Protein AF-A0A3D5XP03-F1 (afdb_monomer_lite)

Sequence (99 aa):
EDFEYRTLEELYNQNGKDKTYLVKGVFVNTKSRFGDSAVAVGEECYINLPSHLVNTVREIREDVKLVDDINNNKVGFKIYEYYQRKYNKICYSINWVEL

Structure (mmCIF, N/CA/C/O backbone):
data_AF-A0A3D5XP03-F1
#
_entry.id   AF-A0A3D5XP03-F1
#
loop_
_atom_site.group_PDB
_atom_site.id
_atom_site.type_symbol
_atom_site.label_atom_id
_atom_site.label_alt_id
_atom_site.label_comp_id
_atom_site.label_asym_id
_atom_site.label_entity_id
_atom_site.label_seq_id
_atom_site.pdbx_PDB_ins_code
_atom_site.Cartn_x
_atom_site.Cartn_y
_atom_site.Cartn_z
_atom_site.occupancy
_atom_site.B_iso_or_equiv
_atom_site.auth_seq_id
_atom_site.auth_comp_id
_atom_site.auth_asym_id
_atom_site.auth_atom_id
_atom_site.pdbx_PDB_model_num
ATOM 1 N N . GLU A 1 1 ? -18.422 10.876 -8.725 1.00 51.72 1 GLU A N 1
ATOM 2 C CA . GLU A 1 1 ? -17.152 11.575 -8.465 1.00 51.72 1 GLU A CA 1
ATOM 3 C C . GLU A 1 1 ? -16.047 10.792 -9.140 1.00 51.72 1 GLU A C 1
ATOM 5 O O . GLU A 1 1 ? -16.108 9.564 -9.133 1.00 51.72 1 GLU A O 1
ATOM 10 N N . ASP A 1 2 ? -15.113 11.481 -9.785 1.00 74.00 2 ASP A N 1
ATOM 11 C CA . ASP A 1 2 ? -13.962 10.834 -10.405 1.00 74.00 2 ASP A CA 1
ATOM 12 C C . ASP A 1 2 ? -12.944 10.514 -9.309 1.00 74.00 2 ASP A C 1
ATOM 14 O O . ASP A 1 2 ? -12.497 11.405 -8.591 1.00 74.00 2 ASP A O 1
ATOM 18 N N . PHE A 1 3 ? -12.599 9.236 -9.144 1.00 83.38 3 PHE A N 1
ATOM 19 C CA . PHE A 1 3 ? -11.541 8.841 -8.217 1.00 83.38 3 PHE 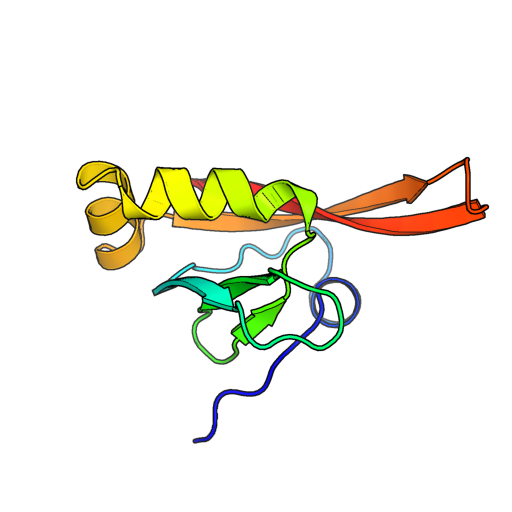A CA 1
ATOM 20 C C . PHE A 1 3 ? -10.199 9.402 -8.707 1.00 83.38 3 PHE A C 1
ATOM 22 O O . PHE A 1 3 ? -9.706 9.023 -9.774 1.00 83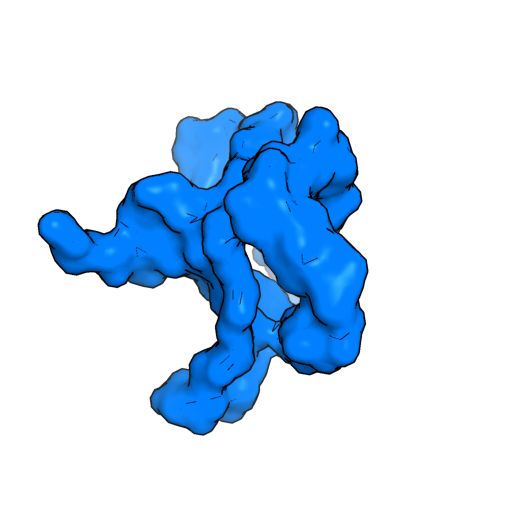.38 3 PHE A O 1
ATOM 29 N N . GLU A 1 4 ? -9.586 10.269 -7.906 1.00 93.00 4 GLU A N 1
ATOM 30 C CA . GLU A 1 4 ? -8.260 10.813 -8.192 1.00 93.00 4 GLU A CA 1
ATOM 31 C C . GLU A 1 4 ? -7.150 9.861 -7.735 1.00 93.00 4 GLU A C 1
ATOM 33 O O . GLU A 1 4 ? -7.304 9.096 -6.781 1.00 93.00 4 GLU A O 1
ATOM 38 N N . TYR A 1 5 ? -6.003 9.921 -8.413 1.00 93.62 5 TYR A N 1
ATOM 39 C CA . TYR A 1 5 ? -4.805 9.200 -7.994 1.00 93.62 5 TYR A CA 1
ATOM 40 C C . TYR A 1 5 ? -4.026 10.026 -6.976 1.00 93.62 5 TYR A C 1
ATOM 42 O O . TYR A 1 5 ? -3.624 11.150 -7.266 1.00 93.62 5 TYR A O 1
ATOM 50 N N . ARG A 1 6 ? -3.752 9.435 -5.817 1.00 95.56 6 ARG A N 1
ATOM 51 C CA . ARG A 1 6 ? -2.969 10.026 -4.732 1.00 95.56 6 ARG A CA 1
ATOM 52 C C . ARG A 1 6 ? -1.686 9.240 -4.499 1.00 95.56 6 ARG A C 1
ATOM 54 O O . ARG A 1 6 ? -1.613 8.027 -4.738 1.00 95.56 6 ARG A O 1
ATOM 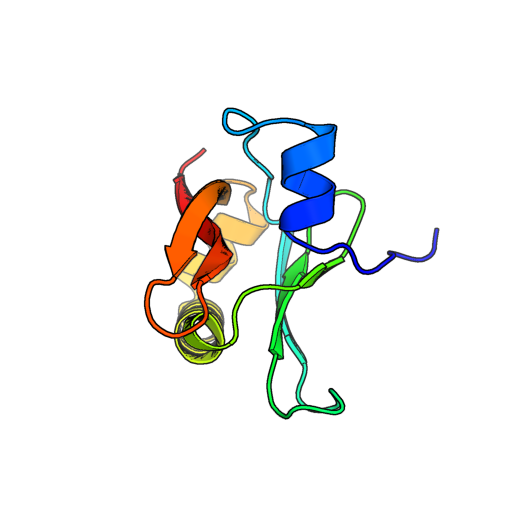61 N N . THR A 1 7 ? -0.652 9.939 -4.049 1.00 95.31 7 THR A N 1
ATOM 62 C CA . THR A 1 7 ? 0.625 9.322 -3.665 1.00 95.31 7 THR A CA 1
ATOM 63 C C . THR A 1 7 ? 0.664 9.020 -2.168 1.00 95.31 7 THR A C 1
ATOM 65 O O . THR A 1 7 ? -0.028 9.651 -1.369 1.00 95.31 7 THR A O 1
ATOM 68 N N . LEU A 1 8 ? 1.501 8.061 -1.758 1.00 96.31 8 LEU A N 1
ATOM 69 C CA . LEU A 1 8 ? 1.702 7.774 -0.332 1.00 96.31 8 LEU A CA 1
ATOM 70 C C . LEU A 1 8 ? 2.257 8.980 0.437 1.00 96.31 8 LEU A C 1
ATOM 72 O O . LEU A 1 8 ? 1.905 9.168 1.594 1.00 96.31 8 LEU A O 1
ATOM 76 N N . GLU A 1 9 ? 3.091 9.799 -0.205 1.00 96.06 9 GLU A N 1
ATOM 77 C CA . GLU A 1 9 ? 3.642 11.021 0.387 1.00 96.06 9 GLU A CA 1
ATOM 78 C C . GLU A 1 9 ? 2.543 12.036 0.714 1.00 96.06 9 GLU A C 1
ATOM 80 O O . GLU A 1 9 ? 2.472 12.530 1.837 1.00 96.06 9 GLU A O 1
ATOM 85 N N . GLU A 1 10 ? 1.644 12.309 -0.236 1.00 95.56 10 GLU A N 1
ATOM 86 C CA . GLU A 1 10 ? 0.502 13.204 -0.019 1.00 95.56 10 GLU A CA 1
ATOM 87 C C . GLU A 1 10 ? -0.375 12.727 1.139 1.00 95.56 10 GLU A C 1
ATOM 89 O O . GLU A 1 10 ? -0.752 13.514 2.005 1.00 95.56 10 GLU A O 1
ATOM 94 N N . LEU A 1 11 ? -0.692 11.431 1.157 1.00 95.75 11 LEU A N 1
ATOM 95 C CA . LEU A 1 11 ? -1.544 10.829 2.177 1.00 95.75 11 LEU A CA 1
ATOM 96 C C . LEU A 1 11 ? -0.877 10.833 3.558 1.00 95.75 11 LEU A C 1
ATOM 98 O O . LEU A 1 11 ? -1.536 11.114 4.560 1.00 95.75 11 LEU A O 1
ATOM 102 N N . TYR A 1 12 ? 0.428 10.561 3.619 1.00 95.75 12 TYR A N 1
ATOM 103 C CA . TYR A 1 12 ? 1.197 10.611 4.860 1.00 95.75 12 TYR A CA 1
ATOM 104 C C . TYR A 1 12 ? 1.288 12.035 5.412 1.00 95.75 12 TYR A C 1
ATOM 106 O O . TYR A 1 12 ? 1.032 12.246 6.594 1.00 95.75 12 TYR A O 1
ATOM 114 N N . ASN A 1 13 ? 1.573 13.022 4.562 1.00 94.50 13 ASN A N 1
ATOM 115 C CA . ASN A 1 13 ? 1.650 14.425 4.972 1.00 94.50 13 ASN A CA 1
ATOM 116 C C . ASN A 1 13 ? 0.291 14.976 5.429 1.00 94.50 13 ASN A C 1
ATOM 118 O O . ASN A 1 13 ? 0.244 15.817 6.323 1.00 94.50 13 ASN A O 1
ATOM 122 N N . GLN A 1 14 ? -0.811 14.501 4.838 1.00 94.56 14 GLN A N 1
ATOM 123 C CA . GLN A 1 14 ? -2.160 14.944 5.192 1.00 94.56 14 GLN A CA 1
ATOM 124 C C . GLN A 1 14 ? -2.672 14.318 6.498 1.00 94.56 14 GLN A C 1
ATOM 126 O O . GLN A 1 14 ? -3.287 15.014 7.302 1.00 94.56 14 GLN A O 1
ATOM 131 N N . ASN A 1 15 ? -2.452 13.015 6.705 1.00 93.56 15 ASN A N 1
ATOM 132 C CA . ASN A 1 15 ? -3.120 12.260 7.776 1.00 93.56 15 ASN A CA 1
ATOM 133 C C . ASN A 1 15 ? -2.164 11.696 8.842 1.00 93.56 15 ASN A C 1
ATOM 135 O O . ASN A 1 15 ? -2.620 11.200 9.873 1.00 93.56 15 ASN A O 1
ATOM 139 N N . GLY A 1 16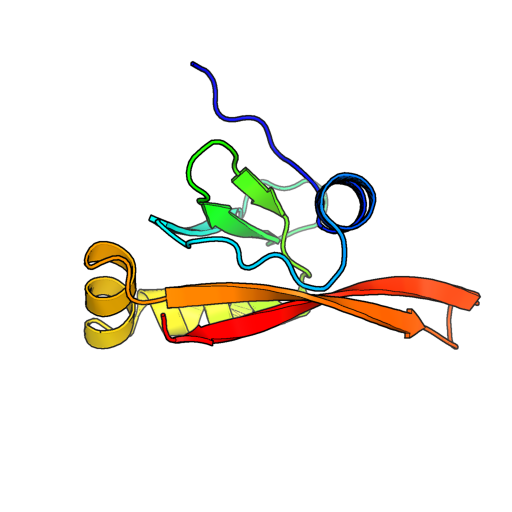 ? -0.853 11.753 8.611 1.00 90.12 16 GLY A N 1
ATOM 140 C CA . GLY A 1 16 ? 0.170 11.210 9.499 1.00 90.12 16 GLY A CA 1
ATOM 141 C C . GLY A 1 16 ? 0.315 9.683 9.450 1.00 90.12 16 GLY A C 1
ATOM 142 O O . GLY A 1 16 ? -0.408 8.967 8.756 1.00 90.12 16 GLY A O 1
ATOM 143 N N . LYS A 1 17 ? 1.278 9.181 10.232 1.00 87.19 17 LYS A N 1
ATOM 144 C CA . LYS A 1 17 ? 1.701 7.766 10.265 1.00 87.19 17 LYS A CA 1
ATOM 145 C C . LYS A 1 17 ? 0.685 6.794 10.871 1.00 87.19 17 LYS A C 1
ATOM 147 O O . LYS A 1 17 ? 0.722 5.600 10.588 1.00 87.19 17 LYS A O 1
ATOM 152 N N . ASP A 1 18 ? -0.190 7.289 11.743 1.00 91.31 18 ASP A N 1
ATOM 153 C CA . ASP A 1 18 ? -1.087 6.441 12.535 1.00 91.31 18 ASP A CA 1
ATOM 154 C C . ASP A 1 18 ? -2.408 6.149 11.807 1.00 91.31 18 ASP A C 1
ATOM 156 O O . ASP A 1 18 ? -3.181 5.290 12.241 1.00 91.31 18 ASP A O 1
ATOM 160 N N . LYS A 1 19 ? -2.650 6.818 10.670 1.00 95.31 19 LYS A N 1
ATOM 161 C CA . LYS A 1 19 ? -3.831 6.599 9.839 1.00 95.31 19 LYS A CA 1
ATOM 162 C C . LYS A 1 19 ? -3.769 5.228 9.166 1.00 95.31 19 LYS A C 1
ATOM 164 O O . LYS A 1 19 ? -2.853 4.926 8.402 1.00 95.31 19 LYS A O 1
ATOM 169 N N . THR A 1 20 ? -4.807 4.436 9.408 1.00 96.81 20 THR A N 1
ATOM 170 C CA . THR A 1 20 ? -5.108 3.236 8.628 1.00 96.81 20 THR A CA 1
ATOM 171 C C . THR A 1 20 ? -6.033 3.597 7.470 1.00 96.81 20 THR A C 1
ATOM 173 O O . THR A 1 20 ? -7.019 4.317 7.661 1.00 96.81 20 THR A O 1
ATOM 176 N N . TYR A 1 21 ? -5.720 3.088 6.284 1.00 96.56 21 TYR A N 1
ATOM 177 C CA . TYR A 1 21 ? -6.530 3.231 5.080 1.00 96.56 21 TYR A CA 1
ATOM 178 C C . TYR A 1 21 ? -7.204 1.902 4.769 1.00 96.56 21 TYR A C 1
ATOM 180 O O . TYR A 1 21 ? -6.526 0.880 4.655 1.00 96.56 21 TYR A O 1
ATOM 188 N N . LEU A 1 22 ? -8.529 1.924 4.642 1.00 97.62 22 LEU A N 1
ATOM 189 C CA . LEU A 1 22 ? -9.305 0.765 4.225 1.00 97.62 22 LEU A CA 1
ATOM 190 C C . LEU A 1 22 ? -9.063 0.483 2.739 1.00 97.62 22 LEU A C 1
ATOM 192 O O . LEU A 1 22 ? -9.065 1.401 1.916 1.00 97.62 22 LEU A O 1
ATOM 196 N N . VAL A 1 23 ? -8.867 -0.789 2.402 1.00 97.44 23 VAL A N 1
ATOM 197 C CA . VAL A 1 23 ? -8.644 -1.239 1.028 1.00 97.44 23 VAL A CA 1
ATOM 198 C C . VAL A 1 23 ? -9.945 -1.828 0.505 1.00 97.44 23 VAL A C 1
ATOM 200 O O . VAL A 1 23 ? -10.461 -2.793 1.055 1.00 97.44 23 VAL A O 1
ATOM 203 N N . LYS A 1 24 ? -10.469 -1.245 -0.572 1.00 97.19 24 LYS A N 1
ATOM 204 C CA . LYS A 1 24 ? -11.674 -1.699 -1.282 1.00 97.19 24 LYS A CA 1
ATOM 205 C C . LYS A 1 24 ? -11.360 -2.572 -2.495 1.00 97.19 24 LYS A C 1
ATOM 207 O O . LYS A 1 24 ? -12.256 -3.156 -3.089 1.00 97.19 24 LYS A O 1
ATOM 212 N N . GLY A 1 25 ? -10.095 -2.631 -2.894 1.00 96.75 25 GLY A N 1
ATOM 213 C CA . GLY A 1 25 ? -9.641 -3.385 -4.052 1.00 96.75 25 GLY A CA 1
ATOM 214 C C . GLY A 1 25 ? -8.177 -3.110 -4.357 1.00 96.75 25 GLY A C 1
ATOM 215 O O . GLY A 1 25 ? -7.591 -2.153 -3.851 1.00 96.75 25 GLY A O 1
ATOM 216 N N . VAL A 1 26 ? -7.584 -3.938 -5.212 1.00 97.19 26 VAL A N 1
ATOM 217 C CA . VAL A 1 26 ? -6.222 -3.743 -5.719 1.00 97.19 26 VAL A CA 1
ATOM 218 C C . VAL A 1 26 ? -6.147 -4.117 -7.195 1.00 97.19 26 VAL A C 1
ATOM 220 O O . VAL A 1 26 ? -6.842 -5.023 -7.659 1.00 97.19 26 VAL A O 1
ATOM 223 N N . PHE A 1 27 ? -5.288 -3.440 -7.951 1.00 95.69 27 PHE A N 1
ATOM 224 C CA . PHE A 1 27 ? -5.015 -3.794 -9.341 1.00 95.69 27 PHE A CA 1
ATOM 225 C C . PHE A 1 27 ? -3.595 -3.413 -9.762 1.00 95.69 27 PHE A C 1
ATOM 227 O O . PHE A 1 27 ? -2.923 -2.603 -9.125 1.00 95.69 27 PHE A O 1
ATOM 234 N N . VAL A 1 28 ? -3.137 -4.016 -10.860 1.00 95.56 28 VAL A N 1
ATOM 235 C CA . VAL A 1 28 ? -1.885 -3.635 -11.520 1.00 95.56 28 VAL A CA 1
ATOM 236 C C . VAL A 1 28 ? -2.227 -2.786 -12.734 1.00 95.56 28 VAL A C 1
ATOM 238 O O . VAL A 1 28 ? -2.884 -3.255 -13.665 1.00 95.56 28 VAL A O 1
ATOM 241 N N . ASN A 1 29 ? -1.778 -1.537 -12.733 1.00 92.00 29 ASN A N 1
ATOM 242 C CA . ASN A 1 29 ? -1.861 -0.662 -13.889 1.00 92.00 29 ASN A CA 1
ATOM 243 C C . ASN A 1 29 ? -0.695 -0.957 -14.843 1.00 92.00 29 ASN A C 1
ATOM 245 O O . ASN A 1 29 ? 0.433 -0.534 -14.595 1.00 92.00 29 ASN A O 1
ATOM 249 N N . THR A 1 30 ? -0.984 -1.649 -15.945 1.00 89.44 30 THR A N 1
ATOM 250 C CA . THR A 1 30 ? -0.002 -2.010 -16.984 1.00 89.44 30 THR A CA 1
ATOM 251 C C . THR A 1 30 ? 0.210 -0.918 -18.039 1.00 89.44 30 THR A C 1
ATOM 253 O O . THR A 1 30 ? 1.074 -1.040 -18.902 1.00 89.44 30 THR A O 1
ATOM 256 N N . LYS A 1 31 ? -0.578 0.167 -17.995 1.00 85.12 31 LYS A N 1
ATOM 257 C CA . LYS A 1 31 ? -0.526 1.283 -18.958 1.00 85.12 31 LYS A CA 1
ATOM 258 C C . LYS A 1 31 ? 0.229 2.500 -18.423 1.00 85.12 31 LYS A C 1
ATOM 260 O O . LYS A 1 31 ? 0.161 3.577 -19.016 1.00 85.12 31 LYS A O 1
ATOM 265 N N . SER A 1 32 ? 0.913 2.372 -17.287 1.00 79.88 32 SER A N 1
ATOM 266 C CA . SER A 1 32 ? 1.677 3.481 -16.724 1.00 79.88 32 SER A CA 1
ATOM 267 C C . SER A 1 32 ? 2.916 3.782 -17.582 1.00 79.88 32 SER A C 1
ATOM 269 O O . SER A 1 32 ? 3.497 2.892 -18.202 1.00 79.88 32 SER A O 1
ATOM 271 N N . ARG A 1 33 ? 3.363 5.046 -17.594 1.00 78.44 33 ARG A N 1
ATOM 272 C CA . ARG A 1 33 ? 4.550 5.485 -18.360 1.00 78.44 33 ARG A CA 1
ATOM 273 C C . ARG A 1 33 ? 5.850 4.790 -17.937 1.00 78.44 33 ARG A C 1
ATOM 275 O O . ARG A 1 33 ? 6.824 4.854 -18.679 1.00 78.44 33 ARG A O 1
ATOM 282 N N . PHE A 1 34 ? 5.877 4.169 -16.759 1.00 77.62 34 PHE A N 1
ATOM 283 C CA . PHE A 1 34 ? 7.078 3.604 -16.140 1.00 77.62 34 PHE A CA 1
ATOM 284 C C . PHE A 1 34 ? 7.006 2.077 -15.971 1.00 77.62 34 PHE A C 1
ATOM 286 O O . PHE A 1 34 ? 7.811 1.506 -15.239 1.00 77.62 34 PHE A O 1
ATOM 293 N N . GLY A 1 35 ? 6.062 1.420 -16.656 1.00 85.12 35 GLY A N 1
ATOM 294 C CA . GLY A 1 35 ? 5.811 -0.019 -16.548 1.00 85.12 35 GLY A CA 1
ATOM 295 C C . GLY A 1 35 ? 4.662 -0.345 -15.597 1.00 85.12 35 GLY A C 1
ATOM 296 O O . GLY A 1 35 ? 3.807 0.499 -15.325 1.00 85.12 35 GLY A O 1
ATOM 297 N N . ASP A 1 36 ? 4.626 -1.575 -15.100 1.00 92.19 36 ASP A N 1
ATOM 298 C CA . ASP A 1 36 ? 3.564 -2.014 -14.200 1.00 92.19 36 ASP A CA 1
ATOM 299 C C . ASP A 1 36 ? 3.619 -1.261 -12.866 1.00 92.19 36 ASP A C 1
ATOM 301 O O . ASP A 1 36 ? 4.660 -1.202 -12.208 1.00 92.19 36 ASP A O 1
ATOM 305 N N . SER A 1 37 ? 2.478 -0.709 -12.456 1.00 92.06 37 SER A N 1
ATOM 306 C CA . SER A 1 37 ? 2.326 -0.010 -11.180 1.00 92.06 37 SER A CA 1
ATOM 307 C C . SER A 1 37 ? 1.258 -0.682 -10.332 1.00 92.06 37 SER A C 1
ATOM 309 O O . SER A 1 37 ? 0.160 -0.959 -10.814 1.00 92.06 37 SER A O 1
ATOM 311 N N . ALA A 1 38 ? 1.567 -0.932 -9.065 1.00 95.88 38 ALA A N 1
ATOM 312 C CA . ALA A 1 38 ? 0.603 -1.436 -8.099 1.00 95.88 38 ALA A CA 1
ATOM 313 C C . ALA A 1 38 ? -0.317 -0.292 -7.652 1.00 95.88 38 ALA A C 1
ATOM 315 O O . ALA A 1 38 ? 0.150 0.822 -7.407 1.00 95.88 38 ALA A O 1
ATOM 316 N N . VAL A 1 39 ? -1.619 -0.558 -7.549 1.00 96.50 39 VAL A N 1
ATOM 317 C CA . VAL A 1 39 ? -2.614 0.428 -7.116 1.00 96.50 39 VAL A CA 1
ATOM 318 C C . VAL A 1 39 ? -3.560 -0.211 -6.106 1.00 96.50 39 VAL A C 1
ATOM 320 O O . VAL A 1 39 ? -4.094 -1.294 -6.353 1.00 96.50 39 VAL A O 1
ATOM 323 N N . ALA A 1 40 ? -3.780 0.473 -4.983 1.00 97.25 40 ALA A N 1
ATOM 324 C CA . ALA A 1 40 ? -4.871 0.179 -4.059 1.00 97.25 40 ALA A CA 1
ATOM 325 C C . ALA A 1 40 ? -6.055 1.115 -4.326 1.00 97.25 40 ALA A C 1
ATOM 327 O O . ALA A 1 40 ? -5.880 2.285 -4.667 1.00 97.25 40 ALA A O 1
ATOM 328 N N . VAL A 1 41 ? -7.265 0.599 -4.162 1.00 96.88 41 VAL A N 1
ATOM 329 C CA . VAL A 1 41 ? -8.509 1.366 -4.217 1.00 96.88 41 VAL A CA 1
ATOM 330 C C . VAL A 1 41 ? -8.907 1.669 -2.780 1.00 96.88 41 VAL A C 1
ATOM 332 O O . VAL A 1 41 ? -9.179 0.746 -2.013 1.00 96.88 41 VAL A O 1
ATOM 335 N N . GLY A 1 42 ? -8.873 2.943 -2.400 1.00 94.56 42 GLY A N 1
ATOM 336 C CA . GLY A 1 42 ? -9.368 3.411 -1.108 1.00 94.56 42 GLY A CA 1
ATOM 337 C C . GLY A 1 42 ? -10.865 3.713 -1.152 1.00 94.56 42 GLY A C 1
ATOM 338 O O . GLY A 1 42 ? -11.555 3.386 -2.113 1.00 94.56 42 GLY A O 1
ATOM 339 N N . GLU A 1 43 ? -11.366 4.371 -0.111 1.00 93.31 43 GLU A N 1
ATOM 340 C CA . GLU A 1 43 ? -12.773 4.794 -0.041 1.00 93.31 43 GLU A CA 1
ATOM 341 C C . GLU A 1 43 ? -13.090 5.978 -0.962 1.00 93.31 43 GLU A C 1
ATOM 343 O O . GLU A 1 43 ? -14.201 6.066 -1.473 1.00 93.31 43 GLU A O 1
ATOM 348 N N . GLU A 1 44 ? -12.108 6.850 -1.204 1.00 91.62 44 GLU A N 1
ATOM 349 C CA . GLU A 1 44 ? -12.304 8.126 -1.915 1.00 91.62 44 GLU A CA 1
ATOM 350 C C . GLU A 1 44 ? -11.265 8.376 -3.027 1.00 91.62 44 GLU A C 1
ATOM 352 O O . GLU A 1 44 ? -11.361 9.354 -3.763 1.00 91.62 44 GLU A O 1
ATOM 357 N N . CYS A 1 45 ? -10.231 7.535 -3.147 1.00 94.81 45 CYS A N 1
ATOM 358 C CA . CYS A 1 45 ? -9.153 7.739 -4.120 1.00 94.81 45 CYS A CA 1
ATOM 359 C C . CYS A 1 45 ? -8.457 6.438 -4.545 1.00 94.81 45 CYS A C 1
ATOM 361 O O . CYS A 1 45 ? -8.504 5.414 -3.853 1.00 94.81 45 CYS A O 1
ATOM 363 N N . TYR A 1 46 ? -7.774 6.490 -5.690 1.00 96.06 46 TYR A N 1
ATOM 364 C CA . TYR A 1 46 ? -6.796 5.481 -6.089 1.00 96.06 46 TYR A CA 1
ATOM 365 C C . TYR A 1 46 ? -5.440 5.823 -5.484 1.00 96.06 46 TYR A C 1
ATOM 367 O O . TYR A 1 46 ? -4.997 6.966 -5.528 1.00 96.06 46 TYR A O 1
ATOM 375 N N . ILE A 1 47 ? -4.744 4.829 -4.947 1.00 96.44 47 ILE A N 1
ATOM 376 C CA . ILE A 1 47 ? -3.491 5.026 -4.223 1.00 96.44 47 ILE A CA 1
ATOM 377 C C . ILE A 1 47 ? -2.376 4.322 -4.982 1.00 96.44 47 ILE A C 1
ATOM 379 O O . ILE A 1 47 ? -2.368 3.094 -5.097 1.00 96.44 47 ILE A O 1
ATOM 383 N N . ASN A 1 48 ? -1.420 5.098 -5.491 1.00 95.06 48 ASN A N 1
ATOM 384 C CA . ASN A 1 48 ? -0.246 4.544 -6.158 1.00 95.06 48 ASN A CA 1
ATOM 385 C C . ASN A 1 48 ? 0.684 3.894 -5.129 1.00 95.06 48 ASN A C 1
ATOM 387 O O . ASN A 1 48 ? 1.201 4.563 -4.232 1.00 95.06 48 ASN A O 1
ATOM 391 N N . LEU A 1 49 ? 0.915 2.592 -5.285 1.00 95.50 49 LEU A N 1
ATOM 392 C CA . LEU A 1 49 ? 1.800 1.813 -4.433 1.00 95.50 49 LEU A CA 1
ATOM 393 C C . LEU A 1 49 ? 3.200 1.681 -5.059 1.00 95.50 49 LEU A C 1
ATOM 395 O O . LEU A 1 49 ? 3.349 1.732 -6.283 1.00 95.50 49 LEU A O 1
ATOM 399 N N . PRO A 1 50 ? 4.247 1.473 -4.240 1.00 92.69 50 PRO A N 1
ATOM 400 C CA . PRO A 1 50 ? 5.593 1.209 -4.728 1.00 92.69 50 PRO A CA 1
ATOM 401 C C . PRO A 1 50 ? 5.667 0.026 -5.701 1.00 92.69 50 PRO A C 1
ATOM 403 O O . PRO A 1 50 ? 5.024 -1.005 -5.507 1.00 92.69 50 PRO A O 1
ATOM 406 N N . SER A 1 51 ? 6.536 0.130 -6.708 1.00 90.94 51 SER A N 1
ATOM 407 C CA . SER A 1 51 ? 6.684 -0.887 -7.763 1.00 90.94 51 SER A CA 1
ATOM 408 C C . SER A 1 51 ? 7.067 -2.280 -7.253 1.00 90.94 51 SER A C 1
ATOM 410 O O . SER A 1 51 ? 6.705 -3.280 -7.865 1.00 90.94 51 SER A O 1
ATOM 412 N N . HIS A 1 52 ? 7.757 -2.380 -6.113 1.00 91.81 52 HIS A N 1
ATOM 413 C CA . HIS A 1 52 ? 8.101 -3.672 -5.515 1.00 91.81 52 HIS A CA 1
ATOM 414 C C . HIS A 1 52 ? 6.875 -4.451 -5.001 1.00 91.81 52 HIS A C 1
ATOM 416 O O . HIS A 1 52 ? 6.976 -5.657 -4.804 1.00 91.81 52 HIS A O 1
ATOM 422 N N . LEU A 1 53 ? 5.718 -3.796 -4.829 1.00 95.88 53 LEU A N 1
ATOM 423 C CA . LEU A 1 53 ? 4.461 -4.433 -4.417 1.00 95.88 53 LEU A CA 1
ATOM 424 C C . LEU A 1 53 ? 3.632 -4.963 -5.592 1.00 95.88 53 LEU A C 1
ATOM 426 O O . LEU A 1 53 ? 2.575 -5.548 -5.373 1.00 95.88 53 LEU A O 1
ATOM 430 N N . VAL A 1 54 ? 4.087 -4.798 -6.839 1.00 95.81 54 VAL A N 1
ATOM 431 C CA . VAL A 1 54 ? 3.368 -5.307 -8.020 1.00 95.81 54 VAL A CA 1
ATOM 432 C C . VAL A 1 54 ? 3.145 -6.816 -7.929 1.00 95.81 54 VAL A C 1
ATOM 434 O O . VAL A 1 54 ? 2.043 -7.278 -8.215 1.00 95.81 54 VAL A O 1
ATOM 437 N N . ASN A 1 55 ? 4.148 -7.582 -7.494 1.00 96.38 55 ASN A N 1
ATOM 438 C CA . ASN A 1 55 ? 3.998 -9.031 -7.336 1.00 96.38 55 ASN A CA 1
ATOM 439 C C . ASN A 1 55 ? 3.045 -9.380 -6.189 1.00 96.38 55 ASN A C 1
ATOM 441 O O . ASN A 1 55 ? 2.150 -10.189 -6.392 1.00 96.38 55 ASN A O 1
ATOM 445 N N . THR A 1 56 ? 3.136 -8.688 -5.051 1.00 96.50 56 THR A N 1
ATOM 446 C CA . THR A 1 56 ? 2.188 -8.861 -3.939 1.00 96.50 56 THR A CA 1
ATOM 447 C C . THR A 1 56 ? 0.745 -8.599 -4.374 1.00 96.50 56 THR A C 1
ATOM 449 O O . THR A 1 56 ? -0.154 -9.355 -4.031 1.00 96.50 56 THR A O 1
ATOM 452 N N . VAL A 1 57 ? 0.496 -7.565 -5.187 1.00 96.69 57 VAL A N 1
ATOM 453 C CA . VAL A 1 57 ? -0.849 -7.292 -5.721 1.00 96.69 57 VAL A CA 1
ATOM 454 C C . VAL A 1 57 ? -1.314 -8.378 -6.696 1.00 96.69 57 VAL A C 1
ATOM 456 O O . VAL A 1 57 ? -2.508 -8.666 -6.750 1.00 96.69 57 VAL A O 1
ATOM 459 N N . ARG A 1 58 ? -0.413 -8.995 -7.470 1.00 96.56 58 ARG A N 1
ATOM 460 C CA . ARG A 1 58 ? -0.766 -10.152 -8.312 1.00 96.56 58 ARG A CA 1
ATOM 461 C C . ARG A 1 58 ? -1.173 -11.349 -7.460 1.00 96.56 58 ARG A C 1
ATOM 463 O O . ARG A 1 58 ? -2.240 -11.895 -7.703 1.00 96.56 58 ARG A O 1
ATOM 470 N N . GLU A 1 59 ? -0.385 -11.667 -6.437 1.00 96.88 59 GLU A N 1
ATOM 471 C CA . GLU A 1 59 ? -0.668 -12.753 -5.491 1.00 96.88 59 GLU A CA 1
ATOM 472 C C . GLU A 1 59 ? -2.018 -12.547 -4.788 1.00 96.88 59 GLU A C 1
ATOM 474 O O . GLU A 1 59 ? -2.849 -13.450 -4.791 1.00 96.88 59 GLU A O 1
ATOM 479 N N . ILE A 1 60 ? -2.297 -11.333 -4.289 1.00 95.94 60 ILE A N 1
ATOM 480 C CA . ILE A 1 60 ? -3.593 -10.995 -3.673 1.00 95.94 60 ILE A CA 1
ATOM 481 C C . ILE A 1 60 ? -4.757 -11.266 -4.630 1.00 95.94 60 ILE A C 1
ATOM 483 O O . ILE A 1 60 ? -5.795 -11.753 -4.206 1.00 95.94 60 ILE A O 1
ATOM 487 N N . ARG A 1 61 ? -4.609 -10.945 -5.920 1.00 95.38 61 ARG A N 1
ATOM 488 C CA . ARG A 1 61 ? -5.680 -11.124 -6.915 1.00 95.38 61 ARG A CA 1
ATOM 489 C C . ARG A 1 61 ? -5.917 -12.581 -7.303 1.00 95.38 61 ARG A C 1
ATOM 491 O O . ARG A 1 61 ? -6.980 -12.881 -7.840 1.00 95.38 61 ARG A O 1
ATOM 498 N N . GLU A 1 62 ? -4.932 -13.445 -7.093 1.00 97.00 62 GLU A N 1
ATOM 499 C CA . GLU A 1 62 ? -5.019 -14.881 -7.368 1.00 97.00 62 GLU A CA 1
ATOM 500 C C . GLU A 1 62 ? -5.512 -15.671 -6.143 1.00 97.00 62 GLU A C 1
ATOM 502 O O . GLU A 1 62 ? -6.018 -16.783 -6.294 1.00 97.00 62 GLU A O 1
ATOM 507 N N . ASP A 1 63 ? -5.434 -15.085 -4.944 1.00 97.31 63 ASP A N 1
ATOM 508 C CA . ASP A 1 63 ? -5.939 -15.668 -3.702 1.00 97.31 63 ASP A CA 1
ATOM 509 C C . ASP A 1 63 ? -7.388 -15.232 -3.420 1.00 97.31 63 ASP A C 1
ATOM 511 O O . ASP A 1 63 ? -7.668 -14.111 -2.988 1.00 97.31 63 ASP A O 1
ATOM 515 N N . VAL A 1 64 ? -8.325 -16.163 -3.619 1.00 96.75 64 VAL A N 1
ATOM 516 C CA . VAL A 1 64 ? -9.764 -15.948 -3.385 1.00 96.75 64 VAL A CA 1
ATOM 517 C C . VAL A 1 64 ? -10.051 -15.478 -1.959 1.00 96.75 64 VAL A C 1
ATOM 519 O O . VAL A 1 64 ? -10.895 -14.606 -1.766 1.00 96.75 64 VAL A O 1
ATOM 522 N N . LYS A 1 65 ? -9.335 -16.002 -0.957 1.00 96.88 65 LYS A N 1
ATOM 523 C CA . LYS A 1 65 ? -9.563 -15.627 0.440 1.00 96.88 65 LYS A CA 1
ATOM 524 C C . LYS A 1 65 ? -9.165 -14.172 0.680 1.00 96.88 65 LYS A C 1
ATOM 526 O O . LYS A 1 65 ? -9.908 -13.443 1.328 1.00 96.88 65 LYS A O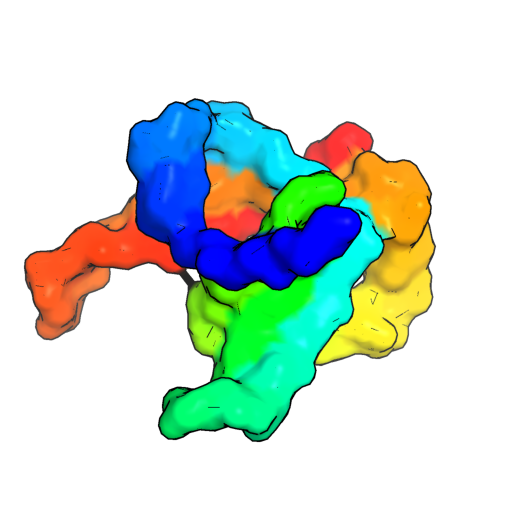 1
ATOM 531 N N . LEU A 1 66 ? -8.025 -13.739 0.142 1.00 95.94 66 LEU A N 1
ATOM 532 C CA . LEU A 1 66 ? -7.578 -12.350 0.283 1.00 95.94 66 LEU A CA 1
ATOM 533 C C . LEU A 1 66 ? -8.505 -11.377 -0.456 1.00 95.94 66 LEU A C 1
ATOM 535 O O . LEU A 1 66 ? -8.795 -10.298 0.061 1.00 95.94 66 LEU A O 1
ATOM 539 N N . VAL A 1 67 ? -9.015 -11.766 -1.629 1.00 96.69 67 VAL A N 1
ATOM 540 C CA . VAL A 1 67 ? -10.044 -10.997 -2.347 1.00 96.69 67 VAL A CA 1
ATOM 541 C C . VAL A 1 67 ? -11.320 -10.875 -1.512 1.00 96.69 67 VAL A C 1
ATOM 543 O O . VAL A 1 67 ? -11.862 -9.776 -1.382 1.00 96.69 67 VAL A O 1
ATOM 546 N N . ASP A 1 68 ? -11.782 -11.969 -0.909 1.00 97.75 68 ASP A N 1
ATOM 547 C CA . ASP A 1 68 ? -12.967 -11.963 -0.053 1.00 97.75 68 ASP A CA 1
ATOM 548 C C . ASP A 1 68 ? -12.762 -11.113 1.205 1.00 97.75 68 ASP A C 1
ATOM 550 O O . ASP A 1 68 ? -13.658 -10.359 1.586 1.00 97.75 68 ASP A O 1
ATOM 554 N N . ASP A 1 69 ? -11.594 -11.174 1.842 1.00 97.81 69 ASP A N 1
ATOM 555 C CA . ASP A 1 69 ? -11.290 -10.354 3.018 1.00 97.81 69 ASP A CA 1
ATOM 556 C C . ASP A 1 69 ? -11.257 -8.852 2.668 1.00 97.81 69 ASP A C 1
ATOM 558 O O . ASP A 1 69 ? -11.795 -8.037 3.424 1.00 97.81 69 ASP A O 1
ATOM 562 N N . ILE A 1 70 ? -10.732 -8.479 1.493 1.00 97.12 70 ILE A N 1
ATOM 563 C CA . ILE A 1 70 ? -10.811 -7.104 0.964 1.00 97.12 70 ILE A CA 1
ATOM 564 C C . ILE A 1 70 ? -12.271 -6.690 0.734 1.00 97.12 70 ILE A C 1
ATOM 566 O O . ILE A 1 70 ? -12.699 -5.642 1.221 1.00 97.12 70 ILE A O 1
ATOM 570 N N . ASN A 1 71 ? -13.064 -7.521 0.051 1.00 95.81 71 ASN A N 1
ATOM 571 C CA . ASN A 1 71 ? -14.477 -7.234 -0.228 1.00 95.81 71 ASN A CA 1
ATOM 572 C C . ASN A 1 71 ? -15.316 -7.104 1.055 1.00 95.81 71 ASN A C 1
ATOM 574 O O . ASN A 1 71 ? -16.286 -6.346 1.093 1.00 95.81 71 ASN A O 1
ATOM 578 N N . ASN A 1 72 ? -14.925 -7.809 2.119 1.00 97.62 72 ASN A N 1
ATOM 579 C CA . ASN A 1 72 ? -15.552 -7.747 3.438 1.00 97.62 72 ASN A CA 1
ATOM 580 C C . ASN A 1 72 ? -14.964 -6.658 4.355 1.00 97.62 72 ASN A C 1
ATOM 582 O O . ASN A 1 72 ? -15.278 -6.638 5.543 1.00 97.62 72 ASN A O 1
ATOM 586 N N . ASN A 1 73 ? -14.152 -5.736 3.824 1.00 97.44 73 ASN A N 1
ATOM 587 C CA . ASN A 1 73 ? -13.540 -4.622 4.555 1.00 97.44 73 ASN A CA 1
ATOM 588 C C . ASN A 1 73 ? -12.633 -5.037 5.729 1.00 97.44 73 ASN A C 1
ATOM 590 O O . ASN A 1 73 ? -12.520 -4.296 6.703 1.00 97.44 73 ASN A O 1
ATOM 594 N N . LYS A 1 74 ? -11.985 -6.202 5.652 1.00 97.81 74 LYS A N 1
ATOM 595 C CA . LYS A 1 74 ? -11.095 -6.711 6.712 1.00 97.81 74 LYS A CA 1
ATOM 596 C C . LYS A 1 74 ? -9.625 -6.370 6.498 1.00 97.81 74 LYS A C 1
ATOM 598 O O . LYS A 1 74 ? -8.785 -6.718 7.320 1.00 97.81 74 LYS A O 1
ATOM 603 N N . VAL A 1 75 ? -9.297 -5.725 5.382 1.00 97.69 75 VAL A N 1
ATOM 604 C CA . VAL A 1 75 ? -7.918 -5.431 4.991 1.00 97.69 75 VAL A CA 1
ATOM 605 C C . VAL A 1 75 ? -7.728 -3.929 4.865 1.00 97.69 75 VAL A C 1
ATOM 607 O O . VAL A 1 75 ? -8.482 -3.233 4.183 1.00 97.69 75 VAL A O 1
ATOM 610 N N . GLY A 1 76 ? -6.672 -3.430 5.494 1.00 97.19 76 GLY A N 1
ATOM 611 C CA . GLY A 1 76 ? -6.205 -2.064 5.343 1.00 97.19 76 GLY A CA 1
ATOM 612 C C . GLY A 1 76 ? -4.694 -1.994 5.176 1.00 97.19 76 GLY A C 1
ATOM 613 O O . GLY A 1 76 ? -3.993 -3.006 5.103 1.00 97.19 76 GLY A O 1
ATOM 614 N N . PHE A 1 77 ? -4.170 -0.775 5.152 1.00 97.31 77 PHE A N 1
ATOM 615 C CA . PHE A 1 77 ? -2.736 -0.544 5.267 1.00 97.31 77 PHE A CA 1
ATOM 616 C C . PHE A 1 77 ? -2.414 0.703 6.089 1.00 97.31 77 PHE A C 1
ATOM 618 O O . PHE A 1 77 ? -3.214 1.637 6.191 1.00 97.31 77 PHE A O 1
ATOM 625 N N . LYS A 1 78 ? -1.201 0.729 6.643 1.00 97.00 78 LYS A N 1
ATOM 626 C CA . LYS A 1 78 ? -0.577 1.922 7.226 1.00 97.00 78 LYS A CA 1
ATOM 627 C C . LYS A 1 78 ? 0.635 2.326 6.409 1.00 97.00 78 LYS A C 1
ATOM 629 O O . LYS A 1 78 ? 1.387 1.467 5.947 1.00 97.00 78 LYS A O 1
ATOM 634 N N . ILE A 1 79 ? 0.826 3.629 6.252 1.00 97.56 79 ILE A N 1
ATOM 635 C CA . ILE A 1 79 ? 1.966 4.183 5.523 1.00 97.56 79 ILE A CA 1
ATOM 636 C C . ILE A 1 79 ? 3.139 4.327 6.489 1.00 97.56 79 ILE A C 1
ATOM 638 O O . ILE A 1 79 ? 2.980 4.854 7.590 1.00 97.56 79 ILE A O 1
ATOM 642 N N . TYR A 1 80 ? 4.320 3.887 6.067 1.00 95.69 80 TYR A N 1
ATOM 643 C CA . TYR A 1 80 ? 5.566 4.149 6.776 1.00 95.69 80 TYR A CA 1
ATOM 644 C C . TYR A 1 80 ? 6.568 4.838 5.855 1.00 95.69 80 TYR A C 1
ATOM 646 O O . TYR A 1 80 ? 6.636 4.562 4.653 1.00 95.69 80 TYR A O 1
ATOM 654 N N . GLU A 1 81 ? 7.364 5.730 6.436 1.00 95.62 81 GLU A N 1
ATOM 655 C CA . GLU A 1 81 ? 8.488 6.359 5.759 1.00 95.62 81 GLU A CA 1
ATOM 656 C C . GLU A 1 81 ? 9.787 5.604 6.046 1.00 95.62 81 GLU A C 1
ATOM 658 O O . GLU A 1 81 ? 9.972 4.991 7.101 1.00 95.62 81 GLU A O 1
ATOM 663 N N . TYR A 1 82 ? 10.711 5.643 5.098 1.00 94.56 82 TYR A N 1
ATOM 664 C CA . TYR A 1 82 ? 12.042 5.090 5.267 1.00 94.56 82 TYR A CA 1
ATOM 665 C C . TYR A 1 82 ? 13.058 5.895 4.461 1.00 94.56 82 TYR A C 1
ATOM 667 O O . TYR A 1 82 ? 12.762 6.457 3.405 1.00 94.56 82 TYR A O 1
ATOM 675 N N . TYR A 1 83 ? 14.291 5.947 4.956 1.00 95.81 83 TYR A N 1
ATOM 676 C CA . TYR A 1 83 ? 15.355 6.702 4.308 1.00 95.81 83 TYR A CA 1
ATOM 677 C C . TYR A 1 83 ? 16.156 5.821 3.341 1.00 95.81 83 TYR A C 1
ATOM 679 O O . TYR A 1 83 ? 16.842 4.870 3.731 1.00 95.81 83 TYR A O 1
ATOM 687 N N . GLN A 1 84 ? 16.100 6.153 2.052 1.00 93.50 84 GLN A N 1
ATOM 688 C CA . GLN A 1 84 ? 16.790 5.427 0.993 1.00 93.50 84 GLN A CA 1
ATOM 689 C C . GLN A 1 84 ? 18.200 5.996 0.788 1.00 93.50 84 GLN A C 1
ATOM 691 O O . GLN A 1 84 ? 18.412 6.916 -0.005 1.00 93.50 84 GLN A O 1
ATOM 696 N N . ARG A 1 85 ? 19.191 5.382 1.450 1.00 93.75 85 ARG A N 1
ATOM 697 C CA . ARG A 1 85 ? 20.605 5.819 1.430 1.00 93.75 85 ARG A CA 1
ATOM 698 C C . ARG A 1 85 ? 21.176 6.029 0.025 1.00 93.75 85 ARG A C 1
ATOM 700 O O . ARG A 1 85 ? 21.851 7.020 -0.210 1.00 93.75 85 ARG A O 1
ATOM 707 N N . LYS A 1 86 ? 20.867 5.128 -0.918 1.00 92.94 86 LYS A N 1
ATOM 708 C CA . LYS A 1 86 ? 21.377 5.183 -2.303 1.00 92.94 86 LYS A CA 1
ATOM 709 C C . LYS A 1 86 ? 21.033 6.495 -3.020 1.00 92.94 86 LYS A C 1
ATOM 711 O O . LYS A 1 86 ? 21.810 6.948 -3.849 1.00 92.94 86 LYS A O 1
ATOM 716 N N . TYR A 1 87 ? 19.874 7.076 -2.718 1.00 91.44 87 TYR A N 1
ATOM 717 C CA . TYR A 1 87 ? 19.371 8.276 -3.389 1.00 91.44 87 TYR A CA 1
ATOM 718 C C . TYR A 1 87 ? 19.240 9.471 -2.439 1.00 91.44 87 TYR A C 1
ATOM 720 O O . TYR A 1 87 ? 18.669 10.478 -2.840 1.00 91.44 87 TYR A O 1
ATOM 728 N N . ASN A 1 88 ? 19.738 9.355 -1.199 1.00 94.19 88 ASN A N 1
ATOM 729 C CA . ASN A 1 88 ? 19.667 10.392 -0.166 1.00 94.19 88 ASN A CA 1
ATOM 730 C C . ASN A 1 88 ? 18.267 11.038 -0.055 1.00 94.19 88 ASN A C 1
ATOM 732 O O . ASN A 1 88 ? 18.136 12.259 -0.060 1.00 94.19 88 ASN A O 1
ATOM 736 N N . LYS A 1 89 ? 17.207 10.218 -0.016 1.00 95.12 89 LYS A N 1
ATOM 737 C CA . LYS A 1 89 ? 15.818 10.706 0.008 1.00 95.12 89 LYS A CA 1
ATOM 738 C C . LYS A 1 89 ? 14.923 9.891 0.934 1.00 95.12 89 LYS A C 1
ATOM 740 O O . LYS A 1 89 ? 15.141 8.690 1.111 1.00 95.12 89 LYS A O 1
ATOM 745 N N . ILE A 1 90 ? 13.897 10.544 1.470 1.00 94.50 90 ILE A N 1
ATOM 746 C CA . ILE A 1 90 ? 12.791 9.886 2.170 1.00 94.50 90 ILE A CA 1
ATOM 747 C C . ILE A 1 90 ? 11.885 9.236 1.120 1.00 94.50 90 ILE A C 1
ATOM 749 O O . ILE A 1 90 ? 11.652 9.788 0.045 1.00 94.50 90 ILE A O 1
ATOM 753 N N . CYS A 1 91 ? 11.464 8.009 1.390 1.00 95.00 91 CYS A N 1
ATOM 754 C CA . CYS A 1 91 ? 10.548 7.230 0.568 1.00 95.00 91 CYS A CA 1
ATOM 755 C C . CYS A 1 91 ? 9.425 6.693 1.451 1.00 95.00 91 CYS A C 1
ATOM 757 O O . CYS A 1 91 ? 9.588 6.575 2.663 1.00 95.00 91 CYS A O 1
ATOM 759 N N . TYR A 1 92 ? 8.317 6.310 0.825 1.00 96.06 92 TYR A N 1
ATOM 760 C CA . TYR A 1 92 ? 7.143 5.790 1.513 1.00 96.06 92 TYR A CA 1
ATOM 761 C C . TYR A 1 92 ? 6.797 4.405 0.984 1.00 96.06 92 TYR A C 1
ATOM 763 O O . TYR A 1 92 ? 6.967 4.116 -0.204 1.00 96.06 92 TYR A O 1
ATOM 771 N N . SER A 1 93 ? 6.318 3.548 1.873 1.00 96.31 93 SER A N 1
ATOM 772 C CA . SER A 1 93 ? 5.741 2.251 1.538 1.00 96.31 93 SER A CA 1
ATOM 773 C C . SER A 1 93 ? 4.630 1.926 2.537 1.00 96.31 93 SER A C 1
ATOM 775 O O . SER A 1 93 ? 4.246 2.778 3.343 1.00 96.31 93 SER A O 1
ATOM 777 N N . ILE A 1 94 ? 4.070 0.724 2.455 1.00 97.06 94 ILE A N 1
ATOM 778 C CA . ILE A 1 94 ? 2.915 0.321 3.249 1.00 97.06 94 ILE A CA 1
ATOM 779 C C . ILE A 1 94 ? 3.162 -0.971 4.018 1.00 97.06 94 ILE A C 1
ATOM 781 O O . ILE A 1 94 ? 3.852 -1.871 3.544 1.00 97.06 94 ILE A O 1
ATOM 785 N N . ASN A 1 95 ? 2.542 -1.064 5.189 1.00 96.25 95 AS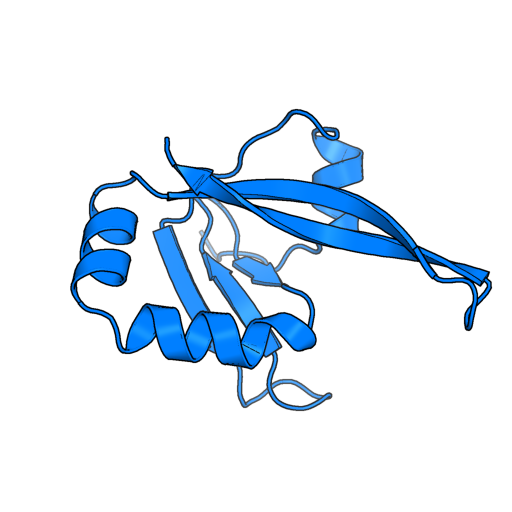N A N 1
ATOM 786 C CA . ASN A 1 95 ? 2.339 -2.318 5.900 1.00 96.25 95 ASN A CA 1
ATOM 787 C C . ASN A 1 95 ? 0.860 -2.682 5.804 1.00 96.25 95 ASN A C 1
ATOM 789 O O . ASN A 1 95 ? 0.011 -1.890 6.223 1.00 96.25 95 ASN A O 1
ATOM 793 N N . TRP A 1 96 ? 0.562 -3.861 5.263 1.00 95.94 96 TRP A N 1
ATOM 794 C CA . TRP A 1 96 ? -0.786 -4.424 5.287 1.00 95.94 96 TRP A CA 1
ATOM 795 C C . TRP A 1 96 ? -1.193 -4.736 6.726 1.00 95.94 96 TRP A C 1
ATOM 797 O O . TRP A 1 96 ? -0.368 -5.184 7.525 1.00 95.94 96 TRP A O 1
ATOM 807 N N . VAL A 1 97 ? -2.456 -4.482 7.056 1.00 96.56 97 VAL A N 1
ATOM 808 C CA . VAL A 1 97 ? -3.029 -4.752 8.376 1.00 96.56 97 VAL A CA 1
ATOM 809 C C . VAL A 1 97 ? -4.402 -5.397 8.229 1.00 96.56 97 VAL A C 1
ATOM 811 O O . VAL A 1 97 ? -5.147 -5.075 7.303 1.00 96.56 97 VAL A O 1
ATOM 814 N N . GLU A 1 98 ? -4.724 -6.291 9.156 1.00 95.50 98 GLU A N 1
ATOM 815 C CA . GLU A 1 98 ? -6.094 -6.752 9.388 1.00 95.50 98 GLU A CA 1
ATOM 816 C C . GLU A 1 98 ? -6.847 -5.692 10.211 1.00 95.50 98 GLU A C 1
ATOM 818 O O . GLU A 1 98 ? -6.230 -4.996 11.030 1.00 95.50 98 GLU A O 1
ATOM 823 N N . LEU A 1 99 ? -8.145 -5.529 9.945 1.00 93.44 99 LEU A N 1
ATOM 824 C CA . LEU A 1 99 ? -9.017 -4.523 10.565 1.00 93.44 99 LEU A CA 1
ATOM 825 C C . LEU A 1 99 ? -9.981 -5.120 11.590 1.00 93.44 99 LEU A C 1
ATOM 827 O O . LEU A 1 99 ? -10.495 -6.233 11.345 1.00 93.44 99 LEU A O 1
#

Foldseek 3Di:
DDAAEDELVRVCVVPNQVDKFFFLAKDWDQPDPVGTWIWTDTPRHIYTADPVCSVVNVVCVVDPVSNVCSNVRQKIWTKDWDQDPVVRDIDIHIDMDTD

Secondary structure (DSSP, 8-state):
-PPEEEEHHHHHHHH-TT-EEE--EEEEETTSTTS-EEEEE-SSEEEEEPGGGHHHHHHHHH-HHHHHHHHTT-EEEEEEEEEEGGGTEEEEEEEEEE-

pLDDT: mean 93.82, std 6.13, range [51.72, 97.81]

Radius of gyration: 13.44 Å; chains: 1; bounding box: 38×31×32 Å